Protein AF-A0A8T4JAN6-F1 (afdb_monomer_lite)

Secondary structure (DSSP, 8-state):
----S-PPEEEETTEEEETTTS-------HHHHHHHHTS-TT--------TTS-HHHHHHHHT--

Sequence (65 aa):
MDRGDINMKVKVGDKVYDGNDVPVMVILRKEDKENIKNMHPDATKYCSYPESMTVKEVQEWMKTE

Foldseek 3Di:
DPPPQDADWDDDDPDIDGCVVDPDDDDDDPVLVVVVVPDDPPDDDDDDDDPPDDPVNVVVVRVPD

pLDDT: mean 89.65, std 12.76, range [47.56, 97.5]

Radius of gyration: 13.48 Å; chains: 1; bounding box: 39×27×29 Å

Structure (mmCIF, N/CA/C/O backbone):
data_AF-A0A8T4JAN6-F1
#
_entry.id   AF-A0A8T4JAN6-F1
#
loop_
_atom_site.group_PDB
_atom_site.id
_atom_site.type_symbol
_atom_site.label_atom_id
_atom_site.label_alt_id
_atom_site.label_comp_id
_atom_site.label_asym_id
_atom_site.label_entity_id
_atom_site.label_seq_id
_atom_site.pdbx_PDB_ins_code
_atom_site.Cartn_x
_atom_site.Cartn_y
_atom_site.Cartn_z
_atom_site.occupancy
_atom_site.B_iso_or_equiv
_atom_site.auth_seq_id
_atom_site.auth_comp_id
_atom_site.auth_asym_id
_atom_site.auth_atom_id
_atom_site.pdbx_PDB_model_num
ATOM 1 N N . MET A 1 1 ? 24.045 -2.233 -14.960 1.00 47.56 1 MET A N 1
ATOM 2 C CA . MET A 1 1 ? 23.685 -2.305 -13.532 1.00 47.56 1 MET A CA 1
ATOM 3 C C . MET A 1 1 ? 22.438 -3.142 -13.468 1.00 47.56 1 MET A C 1
ATOM 5 O O . MET A 1 1 ? 21.423 -2.713 -14.000 1.00 47.56 1 MET A O 1
ATOM 9 N N . ASP A 1 2 ? 22.569 -4.348 -12.937 1.00 49.38 2 ASP A N 1
ATOM 10 C CA . ASP A 1 2 ? 21.433 -5.208 -12.644 1.00 49.38 2 ASP A CA 1
ATOM 11 C C . ASP A 1 2 ? 20.610 -4.484 -11.572 1.00 49.38 2 ASP A C 1
ATOM 13 O O . ASP A 1 2 ? 21.081 -4.282 -10.449 1.00 49.38 2 ASP A O 1
ATOM 17 N N . ARG A 1 3 ? 19.465 -3.911 -11.957 1.00 53.53 3 ARG A N 1
ATOM 18 C CA . ARG A 1 3 ? 18.534 -3.335 -10.986 1.00 53.53 3 ARG A CA 1
ATOM 19 C C . ARG A 1 3 ? 17.865 -4.544 -10.360 1.00 53.53 3 ARG A C 1
ATOM 21 O O . ARG A 1 3 ? 16.874 -5.005 -10.907 1.00 53.53 3 ARG A O 1
ATOM 28 N N . GLY A 1 4 ? 18.463 -5.075 -9.290 1.00 54.47 4 GLY A N 1
ATOM 29 C CA . GLY A 1 4 ? 17.885 -6.182 -8.535 1.00 54.47 4 GLY A CA 1
ATOM 30 C C . GLY A 1 4 ? 16.388 -5.950 -8.347 1.00 54.47 4 GLY A C 1
ATOM 31 O O . GLY A 1 4 ? 15.985 -4.810 -8.106 1.00 54.47 4 GLY A O 1
ATOM 32 N N . ASP A 1 5 ? 15.614 -7.013 -8.548 1.00 58.47 5 ASP A N 1
ATOM 33 C CA . ASP A 1 5 ? 14.155 -7.097 -8.693 1.00 58.47 5 ASP A CA 1
ATOM 34 C C . ASP A 1 5 ? 13.336 -6.409 -7.583 1.00 58.47 5 ASP A C 1
ATOM 36 O O . ASP A 1 5 ? 12.604 -7.053 -6.834 1.00 58.47 5 ASP A O 1
ATOM 40 N N . ILE A 1 6 ? 13.429 -5.090 -7.433 1.00 58.62 6 ILE A N 1
ATOM 41 C CA . ILE A 1 6 ? 12.672 -4.348 -6.423 1.00 58.62 6 ILE A CA 1
ATOM 42 C C . ILE A 1 6 ? 11.903 -3.228 -7.108 1.00 58.62 6 ILE A C 1
ATOM 44 O O . ILE A 1 6 ? 12.154 -2.040 -6.905 1.00 58.62 6 ILE A O 1
ATOM 48 N N . ASN A 1 7 ? 10.951 -3.622 -7.950 1.00 72.00 7 ASN A N 1
ATOM 49 C CA . ASN A 1 7 ? 9.878 -2.724 -8.345 1.00 72.00 7 ASN A CA 1
ATOM 50 C C . ASN A 1 7 ? 8.734 -2.795 -7.325 1.00 72.00 7 ASN A C 1
ATOM 52 O O . ASN A 1 7 ? 8.508 -3.800 -6.653 1.00 72.00 7 ASN A O 1
ATOM 56 N N . MET A 1 8 ? 8.057 -1.661 -7.154 1.00 88.56 8 MET A N 1
ATOM 57 C CA . MET A 1 8 ? 7.002 -1.455 -6.164 1.00 88.56 8 MET A CA 1
ATOM 58 C C . MET A 1 8 ? 5.857 -2.464 -6.348 1.00 88.56 8 MET A C 1
ATOM 60 O O . MET A 1 8 ? 5.312 -2.578 -7.446 1.00 88.56 8 MET A O 1
ATOM 64 N N . LYS A 1 9 ? 5.451 -3.133 -5.262 1.00 93.12 9 LYS A N 1
ATOM 65 C CA . LYS A 1 9 ? 4.229 -3.948 -5.208 1.00 93.12 9 LYS A CA 1
ATOM 66 C C . LYS A 1 9 ? 3.105 -3.169 -4.533 1.00 93.12 9 LYS A C 1
ATOM 68 O O . LYS A 1 9 ? 3.329 -2.543 -3.498 1.00 93.12 9 LYS A O 1
ATOM 73 N N . VAL A 1 10 ? 1.900 -3.216 -5.097 1.00 94.31 10 VAL A N 1
ATOM 74 C CA . VAL A 1 10 ? 0.711 -2.564 -4.525 1.00 94.31 10 VAL A CA 1
ATOM 75 C C . VAL A 1 10 ? -0.418 -3.571 -4.397 1.00 94.31 10 VAL A C 1
ATOM 77 O O . VAL A 1 10 ? -0.857 -4.162 -5.383 1.00 94.31 10 VAL A O 1
ATOM 80 N N . LYS A 1 11 ? -0.906 -3.741 -3.169 1.00 95.69 11 LYS A N 1
ATOM 81 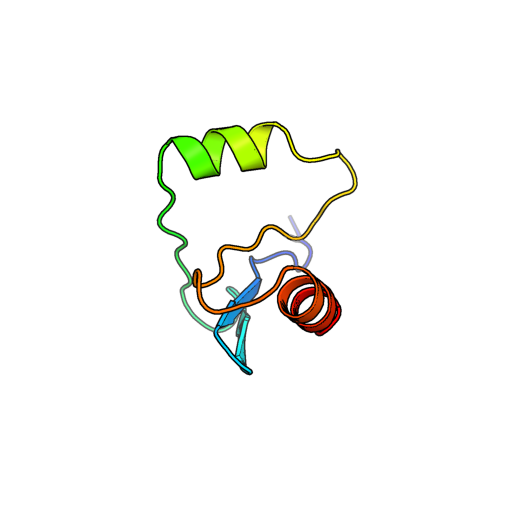C CA . LYS A 1 11 ? -2.033 -4.611 -2.854 1.00 95.69 11 LYS A CA 1
ATOM 82 C C . LYS A 1 11 ? -3.327 -3.810 -2.778 1.00 95.69 11 LYS A C 1
ATOM 84 O O . LYS A 1 11 ? -3.402 -2.825 -2.046 1.00 95.69 11 LYS A O 1
ATOM 89 N N . VAL A 1 12 ? -4.345 -4.246 -3.516 1.00 94.88 12 VAL A N 1
ATOM 90 C CA . VAL A 1 12 ? -5.685 -3.646 -3.542 1.00 94.88 12 VAL A CA 1
ATOM 91 C C . VAL A 1 12 ? -6.707 -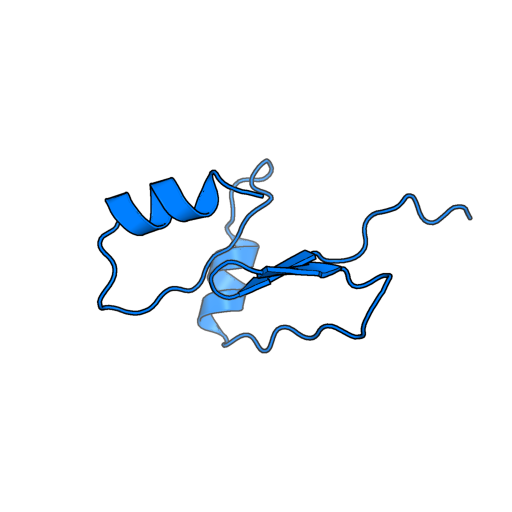4.759 -3.351 1.00 94.88 12 VAL A C 1
ATOM 93 O O . VAL A 1 12 ? -6.860 -5.616 -4.219 1.00 94.88 12 VAL A O 1
ATOM 96 N N . GLY A 1 13 ? -7.395 -4.759 -2.206 1.00 93.44 13 GLY A N 1
ATOM 97 C CA . GLY A 1 13 ? -8.292 -5.854 -1.837 1.00 93.44 13 GLY A CA 1
ATOM 98 C C . GLY A 1 13 ? -7.530 -7.175 -1.699 1.00 93.44 13 GLY A C 1
ATOM 99 O O . GLY A 1 13 ? -6.654 -7.303 -0.842 1.00 93.44 13 GLY A O 1
ATOM 100 N N . ASP A 1 14 ? -7.864 -8.147 -2.541 1.00 94.19 14 ASP A N 1
ATOM 101 C CA . ASP A 1 14 ? -7.269 -9.486 -2.603 1.00 94.19 14 ASP A CA 1
ATOM 102 C C . ASP A 1 14 ? -6.175 -9.629 -3.675 1.00 94.19 14 ASP A C 1
ATOM 104 O O . ASP A 1 14 ? -5.542 -10.679 -3.773 1.00 94.19 14 ASP A O 1
ATOM 108 N N . LYS A 1 15 ? -5.921 -8.580 -4.465 1.00 95.19 15 LYS A N 1
ATOM 109 C CA . LYS A 1 15 ? -4.986 -8.626 -5.590 1.00 95.19 15 LYS A CA 1
ATOM 110 C C . LYS A 1 15 ? -3.717 -7.827 -5.327 1.00 95.19 15 LYS A C 1
ATOM 112 O O . LYS A 1 15 ? -3.766 -6.706 -4.822 1.00 95.19 15 LYS A O 1
ATOM 117 N N . VAL A 1 16 ? -2.588 -8.379 -5.765 1.00 94.94 16 VAL A N 1
ATOM 118 C CA . VAL A 1 16 ? -1.278 -7.716 -5.775 1.00 94.94 16 VAL A CA 1
ATOM 119 C C . VAL A 1 16 ? -0.899 -7.360 -7.209 1.00 94.94 16 VAL A C 1
ATOM 121 O O . VAL A 1 16 ? -1.032 -8.179 -8.118 1.00 94.94 16 VAL A O 1
ATOM 124 N N . TYR A 1 17 ? -0.441 -6.128 -7.405 1.00 93.88 17 TYR A N 1
ATOM 125 C CA . TYR A 1 17 ? 0.116 -5.629 -8.658 1.00 93.88 17 TYR A CA 1
ATOM 126 C C . TYR A 1 17 ? 1.622 -5.431 -8.512 1.00 93.88 17 TYR A C 1
ATOM 128 O O . TYR A 1 17 ? 2.068 -4.883 -7.502 1.00 93.88 17 TYR A O 1
ATOM 136 N N . ASP A 1 18 ? 2.380 -5.840 -9.527 1.00 93.06 18 ASP A N 1
ATOM 137 C CA . ASP A 1 18 ? 3.831 -5.678 -9.598 1.00 93.06 18 ASP A CA 1
ATOM 138 C C . ASP A 1 18 ? 4.191 -4.631 -10.661 1.00 93.06 18 ASP A C 1
ATOM 140 O O . ASP A 1 18 ? 3.708 -4.687 -11.795 1.00 93.06 18 ASP A O 1
ATOM 144 N N . GLY A 1 19 ? 5.037 -3.667 -10.287 1.00 92.00 19 GLY A N 1
ATOM 145 C CA . GLY A 1 19 ? 5.517 -2.612 -11.180 1.00 92.00 19 GLY A CA 1
ATOM 146 C C . GLY A 1 19 ? 6.356 -3.109 -12.364 1.00 92.00 19 GLY A C 1
ATOM 147 O O . GLY A 1 19 ? 6.586 -2.342 -13.298 1.00 92.00 19 GLY A O 1
ATOM 148 N N . ASN A 1 20 ? 6.821 -4.362 -12.336 1.00 90.69 20 ASN A N 1
ATOM 149 C CA . ASN A 1 20 ? 7.459 -5.014 -13.480 1.00 90.69 20 ASN A CA 1
ATOM 15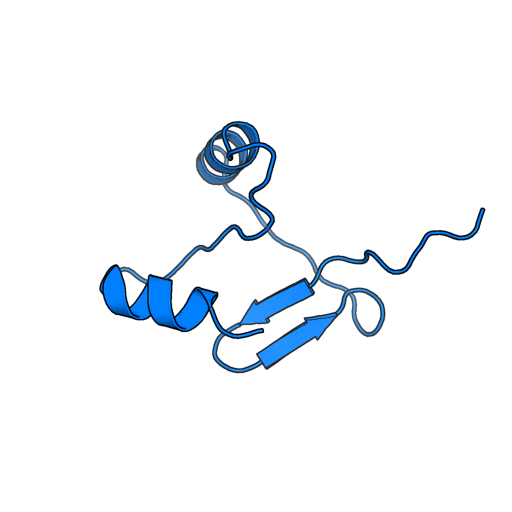0 C C . ASN A 1 20 ? 6.457 -5.400 -14.572 1.00 90.69 20 ASN A C 1
ATOM 152 O O . ASN A 1 20 ? 6.790 -5.342 -15.755 1.00 90.69 20 ASN A O 1
ATOM 156 N N . ASP A 1 21 ? 5.245 -5.786 -14.175 1.00 93.12 21 ASP A N 1
ATOM 157 C CA . ASP A 1 21 ? 4.237 -6.319 -15.090 1.00 93.12 21 ASP A CA 1
ATOM 158 C C . ASP A 1 21 ? 3.335 -5.213 -15.635 1.00 93.12 21 ASP A C 1
ATOM 160 O O . ASP A 1 21 ? 2.933 -5.228 -16.800 1.00 93.12 21 ASP A O 1
ATOM 164 N N . VAL A 1 22 ? 2.992 -4.245 -14.780 1.00 92.06 22 VAL A N 1
ATOM 165 C CA . VAL A 1 22 ? 2.077 -3.152 -15.112 1.00 92.06 22 VAL A CA 1
ATOM 166 C C . VAL A 1 22 ? 2.549 -1.826 -14.511 1.00 92.06 22 VAL A C 1
ATOM 168 O O . VAL A 1 22 ? 3.122 -1.811 -13.424 1.00 92.06 22 VAL A O 1
ATOM 171 N N . PRO A 1 23 ? 2.283 -0.675 -15.156 1.00 92.44 23 PRO A N 1
ATOM 172 C CA . PRO A 1 23 ? 2.535 0.621 -14.538 1.00 92.44 23 PRO A CA 1
ATOM 173 C C . PRO A 1 23 ? 1.712 0.794 -13.257 1.00 92.44 23 PRO A C 1
ATOM 175 O O . PRO A 1 23 ? 0.486 0.675 -13.277 1.00 92.44 23 PRO A O 1
ATOM 178 N N . VAL A 1 24 ? 2.381 1.133 -12.155 1.00 93.00 24 VAL A N 1
ATOM 179 C CA . VAL A 1 24 ? 1.738 1.407 -10.865 1.00 93.00 24 VAL A CA 1
ATOM 180 C C . VAL A 1 24 ? 2.135 2.794 -10.365 1.00 93.00 24 VAL A C 1
ATOM 182 O O . VAL A 1 24 ? 3.301 3.180 -10.415 1.00 93.00 24 VAL A O 1
ATOM 185 N N . MET A 1 25 ? 1.157 3.544 -9.857 1.00 93.25 25 MET A N 1
ATOM 186 C CA . MET A 1 25 ? 1.347 4.853 -9.234 1.00 93.25 25 MET A CA 1
ATOM 187 C C . MET A 1 25 ? 0.630 4.887 -7.886 1.00 93.25 25 MET A C 1
ATOM 189 O O . MET A 1 25 ? -0.523 4.476 -7.786 1.00 93.25 25 MET A O 1
ATOM 193 N N . VAL A 1 26 ? 1.294 5.432 -6.866 1.00 93.38 26 VAL A N 1
ATOM 194 C CA . VAL A 1 26 ? 0.677 5.750 -5.573 1.00 93.38 26 VAL A CA 1
ATOM 195 C C . VAL A 1 26 ? 0.564 7.267 -5.460 1.00 93.38 26 VAL A C 1
ATOM 197 O O . VAL A 1 26 ? 1.568 7.976 -5.523 1.00 93.38 26 VAL A O 1
ATOM 200 N N . ILE A 1 27 ? -0.658 7.774 -5.306 1.00 96.06 27 ILE A N 1
ATOM 201 C CA . ILE A 1 27 ? -0.924 9.205 -5.122 1.00 96.06 27 ILE A CA 1
ATOM 202 C C . ILE A 1 27 ? -1.044 9.465 -3.620 1.00 96.06 27 ILE A C 1
ATOM 204 O O . ILE A 1 27 ? -2.014 9.053 -2.992 1.00 96.06 27 ILE A O 1
ATOM 208 N N . LEU A 1 28 ? -0.039 10.128 -3.048 1.00 95.06 28 LEU A N 1
ATOM 209 C CA . LEU A 1 28 ? 0.067 10.368 -1.607 1.00 95.06 28 LEU A CA 1
ATOM 210 C C . LEU A 1 28 ? -0.381 11.782 -1.241 1.00 95.06 28 LEU A C 1
ATOM 212 O O . LEU A 1 28 ? 0.002 12.756 -1.897 1.00 95.06 28 LEU A O 1
ATOM 216 N N . ARG A 1 29 ? -1.110 11.915 -0.131 1.00 97.00 29 ARG A N 1
ATOM 217 C CA . ARG A 1 29 ? -1.326 13.214 0.511 1.00 97.00 29 ARG A CA 1
ATOM 218 C C . ARG A 1 29 ? -0.063 13.633 1.260 1.00 97.00 29 ARG A C 1
ATOM 220 O O . ARG A 1 29 ? 0.848 12.843 1.505 1.00 97.00 29 ARG A O 1
ATOM 227 N N . LYS A 1 30 ? -0.016 14.903 1.667 1.00 97.44 30 LYS A N 1
ATOM 228 C CA . LYS A 1 30 ? 1.104 15.442 2.454 1.00 97.44 30 LYS A CA 1
ATOM 229 C C . LYS A 1 30 ? 1.332 14.649 3.748 1.00 97.44 30 LYS A C 1
ATOM 231 O O . LYS A 1 30 ? 2.475 14.369 4.084 1.00 97.44 30 LYS A O 1
ATOM 236 N N . GLU A 1 31 ? 0.259 14.275 4.436 1.00 96.19 31 GLU A N 1
ATOM 237 C CA . GLU A 1 31 ? 0.320 13.502 5.683 1.00 96.19 31 GLU A CA 1
ATOM 238 C C . GLU A 1 31 ? 0.883 12.098 5.461 1.00 96.19 31 GLU A C 1
ATOM 240 O O . GLU A 1 31 ? 1.747 11.658 6.212 1.00 96.19 31 GLU A O 1
ATOM 245 N N . ASP A 1 32 ? 0.471 11.429 4.382 1.00 96.12 32 ASP A N 1
ATOM 246 C CA . ASP A 1 32 ? 0.967 10.095 4.046 1.00 96.12 32 ASP A CA 1
ATOM 247 C C . ASP A 1 32 ? 2.491 10.128 3.817 1.00 96.12 32 ASP A C 1
ATOM 249 O O . ASP A 1 32 ? 3.216 9.256 4.292 1.00 96.12 32 ASP A O 1
ATOM 253 N N . LYS A 1 33 ? 3.004 11.194 3.179 1.00 96.00 33 LYS A N 1
ATOM 254 C CA . LYS A 1 33 ? 4.451 11.404 3.000 1.00 96.00 33 LYS A CA 1
ATOM 255 C C . LYS A 1 33 ? 5.200 11.571 4.320 1.00 96.00 33 LYS A C 1
ATOM 257 O O . LYS A 1 33 ? 6.280 11.004 4.464 1.00 96.00 33 LYS A O 1
ATOM 262 N N . GLU A 1 34 ? 4.666 12.352 5.259 1.00 97.50 34 GLU A N 1
ATOM 263 C CA . GLU A 1 34 ? 5.301 12.520 6.573 1.00 97.50 34 GLU A CA 1
ATOM 264 C C . GLU A 1 34 ? 5.248 11.222 7.386 1.00 97.50 34 GLU A C 1
ATOM 266 O O . GLU A 1 34 ? 6.228 10.870 8.038 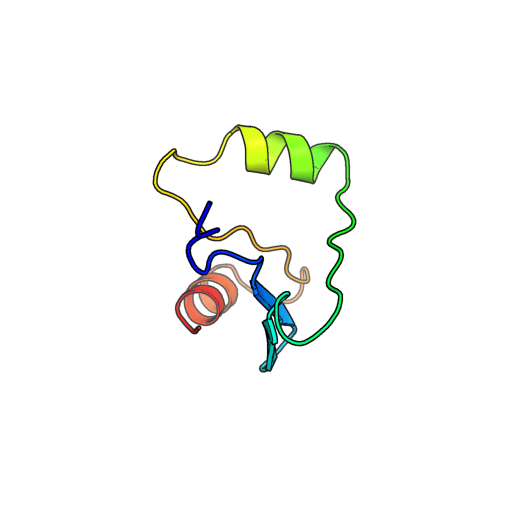1.00 97.50 34 GLU A O 1
ATOM 271 N N . ASN A 1 35 ? 4.156 10.461 7.296 1.00 95.31 35 ASN A N 1
ATOM 272 C CA . ASN A 1 35 ? 4.052 9.156 7.944 1.00 95.31 35 ASN A CA 1
ATOM 273 C C . ASN A 1 35 ? 5.082 8.165 7.385 1.00 95.31 35 ASN A C 1
ATOM 275 O O . ASN A 1 35 ? 5.798 7.538 8.160 1.00 95.31 35 ASN A O 1
ATOM 279 N N . ILE A 1 36 ? 5.211 8.072 6.056 1.00 94.94 36 ILE A N 1
ATOM 280 C CA . ILE A 1 36 ? 6.207 7.211 5.395 1.00 94.94 36 ILE A CA 1
ATOM 281 C C . ILE A 1 36 ? 7.631 7.628 5.769 1.00 94.94 36 ILE A C 1
ATOM 283 O O . ILE A 1 36 ? 8.458 6.785 6.104 1.00 94.94 36 ILE A O 1
ATOM 287 N N . LYS A 1 37 ? 7.922 8.932 5.761 1.00 95.69 37 LYS A N 1
ATOM 288 C CA . LYS A 1 37 ? 9.235 9.469 6.146 1.00 95.69 37 LYS A CA 1
ATOM 289 C C . LYS A 1 37 ? 9.636 9.083 7.575 1.00 95.69 37 LYS A C 1
ATOM 291 O O . LYS A 1 37 ? 10.824 8.928 7.839 1.00 95.69 37 LYS A O 1
ATOM 296 N N . ASN A 1 38 ? 8.663 8.943 8.474 1.00 95.94 38 ASN A N 1
ATOM 297 C CA . ASN A 1 38 ? 8.875 8.587 9.877 1.00 95.94 38 ASN A CA 1
ATOM 298 C C . ASN A 1 38 ? 8.665 7.087 10.165 1.00 95.94 38 ASN A C 1
ATOM 300 O O . ASN A 1 38 ? 8.581 6.700 11.331 1.00 95.94 38 ASN A O 1
ATOM 304 N N . MET A 1 39 ? 8.561 6.235 9.138 1.00 95.81 39 MET A N 1
ATOM 305 C CA . MET A 1 39 ? 8.481 4.786 9.332 1.00 95.81 39 MET A CA 1
ATOM 306 C C . MET A 1 39 ? 9.745 4.242 10.003 1.00 95.81 39 MET A C 1
ATOM 308 O O . MET A 1 39 ? 10.847 4.759 9.819 1.00 95.81 39 MET A O 1
ATOM 312 N N . HIS A 1 40 ? 9.580 3.161 10.770 1.00 95.75 40 HIS A N 1
ATOM 313 C CA . HIS A 1 40 ? 10.714 2.418 11.313 1.00 95.75 40 HIS A CA 1
ATOM 314 C C . HIS A 1 40 ? 11.650 1.987 10.164 1.00 95.75 40 HIS A C 1
ATOM 316 O O . HIS A 1 40 ? 11.132 1.547 9.137 1.00 95.75 40 HIS A O 1
ATOM 322 N N . PRO A 1 41 ? 12.989 2.058 10.309 1.00 94.12 41 PRO A N 1
ATOM 323 C CA . PRO A 1 41 ? 13.927 1.743 9.223 1.00 94.12 41 PRO A CA 1
ATOM 324 C C . PRO A 1 41 ? 13.738 0.356 8.593 1.00 94.12 41 PRO A C 1
ATOM 326 O O . PRO A 1 41 ? 13.954 0.190 7.398 1.00 94.12 41 PRO A O 1
ATOM 329 N N . ASP A 1 42 ? 13.287 -0.618 9.387 1.00 94.19 42 ASP A N 1
ATOM 330 C CA . ASP A 1 42 ? 13.029 -1.992 8.929 1.00 94.19 42 ASP A CA 1
ATOM 331 C C . ASP A 1 42 ? 11.610 -2.210 8.370 1.00 94.19 42 ASP A C 1
ATOM 333 O O . ASP A 1 42 ? 11.270 -3.306 7.922 1.00 94.19 42 ASP A O 1
ATOM 337 N N . ALA A 1 43 ? 10.736 -1.202 8.431 1.00 92.06 43 ALA A N 1
ATOM 338 C CA . ALA A 1 43 ? 9.370 -1.330 7.947 1.00 92.06 43 ALA A CA 1
ATOM 339 C C . ALA A 1 43 ? 9.319 -1.194 6.419 1.00 92.06 43 ALA A C 1
ATOM 341 O O . ALA A 1 43 ? 9.737 -0.191 5.850 1.00 92.06 43 ALA A O 1
ATOM 342 N N . THR A 1 44 ? 8.731 -2.189 5.754 1.00 91.19 44 THR A N 1
ATOM 343 C CA . THR A 1 44 ? 8.622 -2.251 4.283 1.00 91.19 44 THR A CA 1
ATOM 344 C C . THR A 1 44 ? 7.186 -2.138 3.768 1.00 91.19 44 THR A C 1
ATOM 346 O O . THR A 1 44 ? 6.963 -2.106 2.560 1.00 91.19 44 THR A O 1
ATOM 349 N N . LYS A 1 45 ? 6.198 -2.071 4.670 1.00 92.81 45 LYS A N 1
ATOM 350 C CA . LYS A 1 45 ? 4.768 -2.016 4.339 1.00 92.81 45 LYS A CA 1
ATOM 351 C C . LYS A 1 45 ? 4.136 -0.753 4.923 1.00 92.81 45 LYS A C 1
ATOM 353 O O . LYS A 1 45 ? 4.150 -0.555 6.135 1.00 92.81 45 LYS A O 1
ATOM 358 N N . TYR A 1 46 ? 3.544 0.064 4.057 1.00 93.88 46 TYR A N 1
ATOM 359 C CA . TYR A 1 46 ? 2.679 1.191 4.409 1.00 93.88 46 TYR A CA 1
ATOM 360 C C . TYR A 1 46 ? 1.277 0.913 3.862 1.00 93.88 46 TYR A C 1
ATOM 362 O O . TYR A 1 46 ? 1.146 0.446 2.731 1.00 93.88 46 TYR A O 1
ATOM 370 N N . CYS A 1 47 ? 0.234 1.166 4.649 1.00 93.94 47 CYS A N 1
ATOM 371 C CA . CYS A 1 47 ? -1.141 0.853 4.270 1.00 93.94 47 CYS A CA 1
ATOM 372 C C . CYS A 1 47 ? -2.061 2.040 4.551 1.00 93.94 47 CYS A C 1
ATOM 374 O O . CYS A 1 47 ? -2.010 2.640 5.624 1.00 93.94 47 CYS A O 1
ATOM 376 N N . SER A 1 48 ? -2.925 2.336 3.581 1.00 93.62 48 SER A N 1
ATOM 377 C CA . SER A 1 48 ? -4.143 3.113 3.777 1.00 93.62 48 SER A CA 1
ATOM 378 C C . SER A 1 48 ? -5.324 2.153 3.660 1.00 93.62 48 SER A C 1
ATOM 380 O O . SER A 1 48 ? -5.343 1.302 2.769 1.00 93.62 48 SER A O 1
ATOM 382 N N . TYR A 1 49 ? -6.275 2.262 4.580 1.00 94.69 49 TYR A N 1
ATOM 383 C CA . TYR A 1 49 ? -7.417 1.362 4.706 1.00 94.69 49 TYR A CA 1
ATOM 384 C C . TYR A 1 49 ? -8.681 2.169 5.035 1.00 94.69 49 TYR A C 1
ATOM 386 O O . TYR A 1 49 ? -8.578 3.263 5.597 1.00 94.69 49 TYR A O 1
ATOM 394 N N . PRO A 1 50 ? -9.876 1.675 4.666 1.00 95.50 50 PRO A N 1
ATOM 395 C CA . PRO A 1 50 ? -11.125 2.375 4.940 1.00 95.50 50 PRO A CA 1
ATOM 396 C C . PRO A 1 50 ? -11.434 2.403 6.441 1.00 95.50 50 PRO A C 1
ATOM 398 O O . PRO A 1 50 ? -11.121 1.461 7.167 1.00 95.50 50 PRO A O 1
ATOM 401 N N . GLU A 1 51 ? -12.136 3.447 6.887 1.00 95.62 51 GLU A N 1
ATOM 402 C CA . GLU A 1 51 ? -12.556 3.616 8.290 1.00 95.62 51 GLU A CA 1
ATOM 403 C C . GLU A 1 51 ? -13.441 2.471 8.806 1.00 95.62 51 GLU A C 1
ATOM 405 O O . GLU A 1 51 ? -13.555 2.263 10.010 1.00 95.62 51 GLU A O 1
ATOM 410 N N . SER A 1 52 ? -14.055 1.706 7.899 1.00 97.06 52 SER A N 1
ATOM 411 C CA . SER A 1 52 ? -14.868 0.539 8.23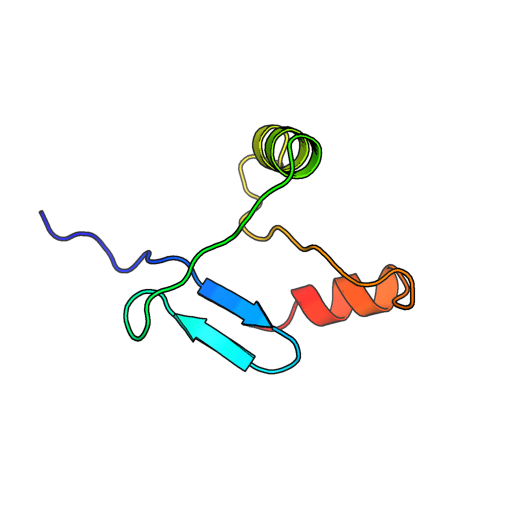4 1.00 97.06 52 SER A CA 1
ATOM 412 C C . SER A 1 52 ? -14.057 -0.659 8.732 1.00 97.06 52 SER A C 1
ATOM 414 O O . SER A 1 52 ? -14.654 -1.585 9.272 1.00 97.06 52 SER A O 1
ATOM 416 N N . MET A 1 53 ? -12.736 -0.687 8.522 1.00 97.19 53 MET A N 1
ATOM 417 C CA . MET A 1 53 ? -11.880 -1.769 9.008 1.00 97.19 53 MET A CA 1
ATOM 418 C C . MET A 1 53 ? -11.353 -1.470 10.409 1.00 97.19 53 MET A C 1
ATOM 420 O O . MET A 1 53 ? -10.797 -0.407 10.691 1.00 97.19 53 MET A O 1
ATOM 424 N N . THR A 1 54 ? -11.455 -2.461 11.285 1.00 97.12 54 THR A N 1
ATOM 425 C CA . THR A 1 54 ? -10.796 -2.456 12.586 1.00 97.12 54 THR A CA 1
ATOM 426 C C . THR A 1 54 ? -9.284 -2.616 12.430 1.00 97.12 54 THR A C 1
ATOM 428 O O . THR A 1 54 ? -8.783 -3.235 11.491 1.00 97.12 54 THR A O 1
ATOM 431 N N . VAL A 1 55 ? -8.527 -2.132 13.418 1.00 94.38 55 VAL A N 1
ATOM 432 C CA . VAL A 1 55 ? -7.061 -2.290 13.455 1.00 94.38 55 VAL A CA 1
ATOM 433 C C . VAL A 1 55 ? -6.642 -3.760 13.342 1.00 94.38 55 VAL A C 1
ATOM 435 O O . VAL A 1 55 ? -5.652 -4.066 12.682 1.00 94.38 55 VAL A O 1
ATOM 438 N N . LYS A 1 56 ? -7.404 -4.678 13.949 1.00 96.50 56 LYS A N 1
ATOM 439 C CA . LYS A 1 56 ? -7.122 -6.116 13.884 1.00 96.50 56 LYS A CA 1
ATOM 440 C C . LYS A 1 56 ? -7.258 -6.649 12.456 1.00 96.50 56 LYS A C 1
ATOM 442 O O . LYS A 1 56 ? -6.351 -7.329 11.987 1.00 96.50 56 LYS A O 1
ATOM 447 N N . GLU A 1 57 ? -8.342 -6.304 11.763 1.00 96.69 57 GLU A N 1
ATOM 448 C CA . GLU A 1 57 ? -8.562 -6.713 10.369 1.00 96.69 57 GLU A CA 1
ATOM 449 C C . GLU A 1 57 ? -7.456 -6.183 9.452 1.00 96.69 57 GLU A C 1
ATOM 451 O O . GLU A 1 57 ? -6.944 -6.918 8.612 1.00 96.69 57 GLU A O 1
ATOM 456 N N . VAL A 1 58 ? -7.019 -4.936 9.652 1.00 95.62 58 VAL A N 1
ATOM 457 C CA . VAL A 1 58 ? -5.908 -4.348 8.885 1.00 95.62 58 VAL A CA 1
ATOM 458 C C . VAL A 1 58 ? -4.599 -5.083 9.154 1.00 95.62 58 VAL A C 1
ATOM 460 O O . VAL A 1 58 ? -3.875 -5.420 8.221 1.00 95.62 58 VAL A O 1
ATOM 463 N N . GLN A 1 59 ? -4.286 -5.367 10.419 1.00 94.06 59 GLN A N 1
ATOM 464 C CA . GLN A 1 59 ? -3.072 -6.099 10.782 1.00 94.06 59 GLN A CA 1
ATOM 465 C C . GLN A 1 59 ? -3.061 -7.515 10.204 1.00 94.06 59 GLN A C 1
ATOM 467 O O . GLN A 1 59 ? -2.009 -8.002 9.797 1.00 94.06 59 GLN A O 1
ATOM 472 N N . GLU A 1 60 ? -4.209 -8.189 10.176 1.00 95.38 60 GLU A N 1
ATOM 473 C CA . GLU A 1 60 ? -4.353 -9.499 9.542 1.00 95.38 60 GLU A CA 1
ATOM 474 C C . GLU A 1 60 ? -4.191 -9.398 8.023 1.00 95.38 60 GLU A C 1
ATOM 476 O O . GLU A 1 60 ? -3.421 -10.161 7.439 1.00 95.38 60 GLU A O 1
ATOM 481 N N . TRP A 1 61 ? -4.811 -8.400 7.393 1.00 95.56 61 TRP A N 1
ATOM 482 C CA . TRP A 1 61 ? -4.686 -8.155 5.959 1.00 95.56 61 TRP A CA 1
ATOM 483 C C . TRP A 1 61 ? -3.235 -7.865 5.541 1.00 95.56 61 TRP A C 1
ATOM 485 O O . TRP A 1 61 ? -2.729 -8.477 4.601 1.00 95.56 61 TRP A O 1
ATOM 495 N N . MET A 1 62 ? -2.506 -7.028 6.286 1.00 93.12 62 MET A N 1
ATOM 496 C CA . MET A 1 62 ? -1.108 -6.668 5.991 1.00 93.12 62 MET A CA 1
ATOM 497 C C . MET A 1 62 ? -0.107 -7.830 6.133 1.00 93.12 62 MET A C 1
ATOM 499 O O . MET A 1 62 ? 0.995 -7.766 5.574 1.00 93.12 62 MET A O 1
ATOM 503 N N . LYS A 1 63 ? -0.459 -8.894 6.869 1.00 91.19 63 LYS A N 1
ATOM 504 C CA . LYS A 1 63 ? 0.372 -10.110 6.979 1.00 91.19 63 LYS A CA 1
ATOM 505 C C . LYS A 1 63 ? 0.370 -10.944 5.703 1.00 91.19 63 LYS A C 1
ATOM 507 O O . LYS A 1 63 ? 1.275 -11.749 5.521 1.00 91.19 63 LYS A O 1
ATOM 512 N N . THR A 1 64 ? -0.627 -10.765 4.844 1.00 80.44 64 THR A N 1
ATOM 513 C CA . THR A 1 64 ? -0.736 -11.495 3.579 1.00 80.44 64 THR A CA 1
ATOM 514 C C . THR A 1 64 ? 0.013 -10.753 2.469 1.00 80.44 64 THR A C 1
ATOM 516 O O .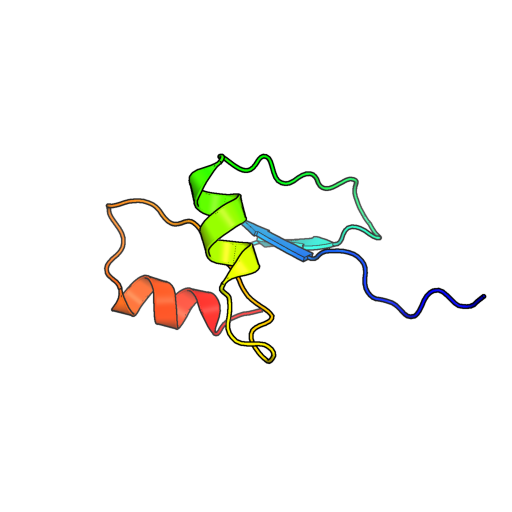 THR A 1 64 ? 0.008 -9.520 2.460 1.00 80.44 64 THR A O 1
ATOM 519 N N . GLU A 1 65 ? 0.661 -11.493 1.563 1.00 61.06 65 GLU A N 1
ATOM 520 C CA . GLU A 1 65 ? 1.402 -10.948 0.405 1.00 61.06 65 GLU A CA 1
ATOM 521 C C . GLU A 1 65 ? 0.516 -10.106 -0.513 1.00 61.06 65 GLU A C 1
ATOM 523 O O . GLU A 1 65 ? -0.634 -10.530 -0.782 1.00 61.06 65 GLU A O 1
#